Protein AF-A0A3P6TMT9-F1 (afdb_monomer_lite)

Radius of gyration: 19.04 Å; chains: 1; bounding box: 40×22×64 Å

Organism: Litomosoides sigmodontis (NCBI:txid42156)

Secondary structure (DSSP, 8-state):
----HHHHHHHHHHHHHHHHHTTHHHHHHHHHHHHHHH--S-HHHHHHHHHHHHHHHHHHHHHHHHHHTS--

InterPro domains:
  IPR003117 cAMP-dependent protein kinase regulatory subunit, dimerization-anchoring domain [PF02197] (22-59)
  IPR003117 cAMP-dependent protein kinase regulatory subunit, dimerization-anchoring domain [SM00394] (22-59)

pLDDT: mean 82.03, std 18.02, range [45.66, 97.12]

Sequence (72 aa):
MASGGNSEEAQLAQCQAYVQRHNIQQLVKEAIVSLCINKPENPILFLKEYFEKLYDQRSQACTLKFYTKIGD

Foldseek 3Di:
DDPPPPVVVVVVVVVVVVCVVVVVVVVVVVLVVVCVVVVDPDSVVSSVVVVVVVVVVVVVVVVVVVVVVVPD

Structure (mmCIF, N/CA/C/O backbone):
data_AF-A0A3P6TMT9-F1
#
_entry.id   AF-A0A3P6TMT9-F1
#
loop_
_atom_site.group_PDB
_atom_site.id
_atom_site.type_symbol
_atom_site.label_atom_id
_atom_site.label_alt_id
_atom_site.label_comp_id
_atom_site.label_asym_id
_atom_site.label_entity_id
_atom_site.label_seq_id
_atom_site.pdbx_PDB_ins_code
_atom_site.Cartn_x
_atom_site.Cartn_y
_atom_site.Cartn_z
_atom_site.occupancy
_atom_site.B_iso_or_equiv
_atom_site.auth_seq_id
_atom_site.auth_comp_id
_atom_site.auth_asym_id
_atom_site.auth_atom_id
_atom_site.pdbx_PDB_model_num
ATOM 1 N N . MET A 1 1 ? 24.400 1.599 -36.204 1.00 45.66 1 MET A N 1
ATOM 2 C CA . MET A 1 1 ? 23.408 0.748 -35.511 1.00 45.66 1 MET A CA 1
ATOM 3 C C . MET A 1 1 ? 23.110 1.380 -34.161 1.00 45.66 1 MET A C 1
ATOM 5 O O . MET A 1 1 ? 24.006 1.997 -33.601 1.00 45.66 1 MET A O 1
ATOM 9 N N . ALA A 1 2 ? 21.849 1.352 -33.739 1.00 47.34 2 ALA A N 1
ATOM 10 C CA . ALA A 1 2 ? 21.282 2.210 -32.704 1.00 47.34 2 ALA A CA 1
ATOM 11 C C . ALA A 1 2 ? 21.808 1.903 -31.288 1.00 47.34 2 ALA A C 1
ATOM 13 O O . ALA A 1 2 ? 21.441 0.896 -30.694 1.00 47.34 2 ALA A O 1
ATOM 14 N N . SER A 1 3 ? 22.601 2.815 -30.724 1.00 53.34 3 SER A N 1
ATOM 15 C CA . SER A 1 3 ? 22.924 2.848 -29.291 1.00 53.34 3 SER A CA 1
ATOM 16 C C . SER A 1 3 ? 21.931 3.762 -28.568 1.00 53.34 3 SER A C 1
ATOM 18 O O . SER A 1 3 ? 22.283 4.852 -28.134 1.00 53.34 3 SER A O 1
ATOM 20 N N . GLY A 1 4 ? 20.662 3.352 -28.528 1.00 52.19 4 GLY A N 1
ATOM 21 C CA . GLY A 1 4 ? 19.597 4.024 -27.766 1.00 52.19 4 GLY A CA 1
ATOM 22 C C . GLY A 1 4 ? 18.981 3.148 -26.668 1.00 52.19 4 GLY A C 1
ATOM 23 O O . GLY A 1 4 ? 18.573 3.676 -25.641 1.00 52.19 4 GLY A O 1
ATOM 24 N N . GLY A 1 5 ? 19.008 1.818 -26.832 1.00 53.59 5 GLY A N 1
ATOM 25 C CA . GLY A 1 5 ? 18.264 0.878 -25.976 1.00 53.59 5 GLY A CA 1
ATOM 26 C C . GLY A 1 5 ? 18.853 0.600 -24.586 1.00 53.59 5 GLY A C 1
ATOM 27 O O . GLY A 1 5 ? 18.157 0.117 -23.702 1.00 53.59 5 GLY A O 1
ATOM 28 N N . ASN A 1 6 ? 20.122 0.940 -24.330 1.00 60.09 6 ASN A N 1
ATOM 29 C CA . ASN A 1 6 ? 20.765 0.565 -23.061 1.00 60.09 6 ASN A CA 1
ATOM 30 C C . ASN A 1 6 ? 20.292 1.407 -21.858 1.00 60.09 6 ASN A C 1
ATOM 32 O O . ASN A 1 6 ? 20.377 0.960 -20.717 1.00 60.09 6 ASN A O 1
ATOM 36 N N . SER A 1 7 ? 19.803 2.629 -22.090 1.00 73.38 7 SER A N 1
ATOM 37 C CA . SER A 1 7 ? 19.358 3.517 -21.006 1.00 73.38 7 SER A CA 1
ATOM 38 C C . SER A 1 7 ? 17.935 3.218 -20.544 1.00 73.38 7 SER A C 1
ATOM 40 O O . SER A 1 7 ? 17.656 3.320 -19.353 1.00 73.38 7 SER A O 1
ATOM 42 N N . GLU A 1 8 ? 17.038 2.853 -21.458 1.00 77.75 8 GLU A N 1
ATOM 43 C CA . GLU A 1 8 ? 15.641 2.541 -21.135 1.00 77.75 8 GLU A CA 1
ATOM 44 C C . GLU A 1 8 ? 15.514 1.208 -20.388 1.00 77.75 8 GLU A C 1
ATOM 46 O O . GLU A 1 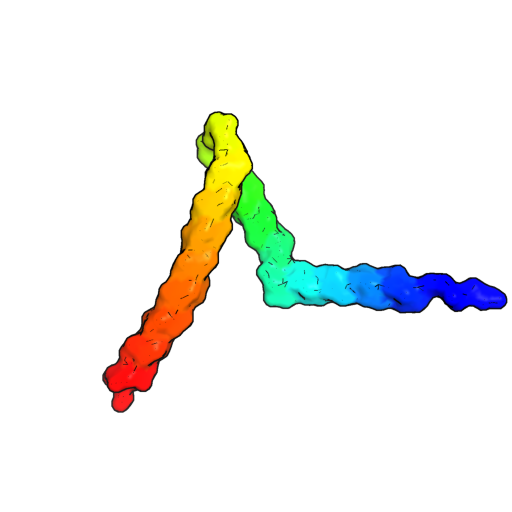8 ? 14.884 1.160 -19.333 1.00 77.75 8 GLU A O 1
ATOM 51 N N . GLU A 1 9 ? 16.199 0.154 -20.843 1.00 79.50 9 GLU A N 1
ATOM 52 C CA . GLU A 1 9 ? 16.209 -1.145 -20.157 1.00 79.50 9 GLU A CA 1
ATOM 53 C C . GLU A 1 9 ? 16.837 -1.049 -18.761 1.00 79.50 9 GLU A C 1
ATOM 55 O O . GLU A 1 9 ? 16.316 -1.622 -17.803 1.00 79.50 9 GLU A O 1
ATOM 60 N N . ALA A 1 10 ? 17.908 -0.263 -18.606 1.00 82.06 10 ALA A N 1
ATOM 61 C CA . ALA A 1 10 ? 18.524 -0.021 -17.304 1.00 82.06 10 ALA A CA 1
ATOM 62 C C . ALA A 1 10 ? 17.589 0.740 -16.348 1.00 82.06 10 ALA A C 1
ATOM 64 O O . ALA A 1 10 ? 17.510 0.404 -15.164 1.00 82.06 10 ALA A O 1
ATOM 65 N N . GLN A 1 11 ? 16.854 1.736 -16.852 1.00 87.44 11 GLN A N 1
ATOM 66 C CA . GLN A 1 11 ? 15.855 2.464 -16.065 1.00 87.44 11 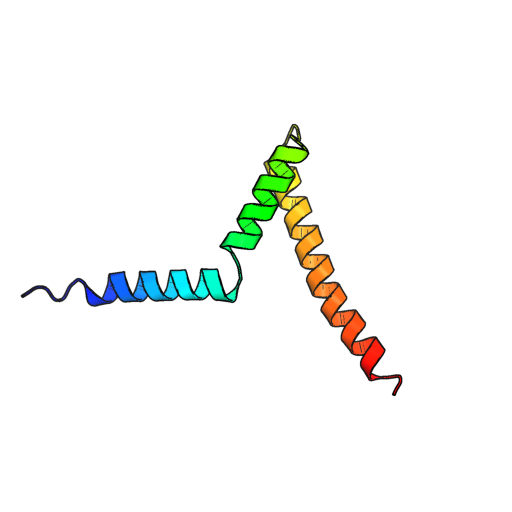GLN A CA 1
ATOM 67 C C . GLN A 1 11 ? 14.703 1.548 -15.638 1.00 87.44 11 GLN A C 1
ATOM 69 O O . GLN A 1 11 ? 14.334 1.539 -14.462 1.00 87.44 11 GLN A O 1
ATOM 74 N N . LEU A 1 12 ? 14.182 0.721 -16.550 1.00 89.31 12 LEU A N 1
ATOM 75 C CA . LEU A 1 12 ? 13.151 -0.270 -16.233 1.00 89.31 12 LEU A CA 1
ATOM 76 C C . LEU A 1 12 ? 13.627 -1.270 -15.176 1.00 89.31 12 LEU A C 1
ATOM 78 O O . LEU A 1 12 ? 12.903 -1.523 -14.211 1.00 89.31 12 LEU A O 1
ATOM 82 N N . ALA A 1 13 ? 14.849 -1.788 -15.305 1.00 91.25 13 ALA A N 1
ATOM 83 C CA . ALA A 1 13 ? 15.426 -2.712 -14.334 1.00 91.25 13 ALA A CA 1
ATOM 84 C C . ALA A 1 13 ? 15.549 -2.074 -12.939 1.00 91.25 13 ALA A C 1
ATOM 86 O O . ALA A 1 13 ? 15.199 -2.700 -11.937 1.00 91.25 13 ALA A O 1
ATOM 87 N N . GLN A 1 14 ? 15.980 -0.811 -12.856 1.00 91.25 14 GLN A N 1
ATOM 88 C CA . GLN A 1 14 ? 16.041 -0.071 -11.591 1.00 91.25 14 GLN A CA 1
ATOM 89 C C . GLN A 1 14 ? 14.655 0.161 -10.986 1.00 91.25 14 GLN A C 1
ATOM 91 O O . GLN A 1 14 ? 14.468 -0.055 -9.785 1.00 91.25 14 GLN A O 1
ATOM 96 N N . CYS A 1 15 ? 13.669 0.544 -11.801 1.00 92.81 15 CYS A N 1
ATOM 97 C CA . CYS A 1 15 ? 12.287 0.683 -11.353 1.00 92.81 15 CYS A CA 1
ATOM 98 C C . CYS A 1 15 ? 11.756 -0.636 -10.786 1.00 92.81 15 CYS A C 1
ATOM 100 O O . CYS A 1 15 ? 11.188 -0.660 -9.694 1.00 92.81 15 CYS A O 1
ATOM 102 N N . GLN A 1 16 ? 11.977 -1.745 -11.488 1.00 93.25 16 GLN A N 1
ATOM 103 C CA . GLN A 1 16 ? 11.505 -3.059 -11.069 1.00 93.25 16 GLN A CA 1
ATOM 104 C C . GLN A 1 16 ? 12.194 -3.521 -9.779 1.00 93.25 16 GLN A C 1
ATOM 106 O O . GLN A 1 16 ? 11.526 -4.006 -8.864 1.00 93.25 16 GLN A O 1
ATOM 111 N N . ALA A 1 17 ? 13.502 -3.286 -9.655 1.00 94.94 17 ALA A N 1
ATOM 112 C CA . ALA A 1 17 ? 14.258 -3.570 -8.440 1.00 94.94 17 ALA A CA 1
ATOM 113 C C . ALA A 1 17 ? 13.757 -2.746 -7.244 1.00 94.94 17 ALA A C 1
ATOM 115 O O . ALA A 1 17 ? 13.601 -3.289 -6.152 1.00 94.94 17 ALA A O 1
ATOM 116 N N . TYR A 1 18 ? 13.454 -1.459 -7.435 1.00 94.81 18 TYR A N 1
ATOM 117 C CA . TYR A 1 18 ? 12.897 -0.603 -6.385 1.00 94.81 18 TYR A CA 1
ATOM 118 C C . TYR A 1 18 ? 11.510 -1.082 -5.941 1.00 94.81 18 TYR A C 1
ATOM 120 O O . TYR A 1 18 ? 11.249 -1.242 -4.746 1.00 94.81 18 TYR A O 1
ATOM 128 N N . VAL A 1 19 ? 10.646 -1.396 -6.907 1.00 95.12 19 VAL A N 1
ATOM 129 C CA . VAL A 1 19 ? 9.307 -1.941 -6.664 1.00 95.12 19 VAL A CA 1
ATOM 130 C C . VAL A 1 19 ? 9.371 -3.238 -5.864 1.00 95.12 19 VAL A C 1
ATOM 132 O O . VAL A 1 19 ? 8.602 -3.398 -4.914 1.00 95.12 19 VAL A O 1
ATOM 135 N N . GLN A 1 20 ? 10.289 -4.144 -6.203 1.00 93.81 20 GLN A N 1
ATOM 136 C CA . GLN A 1 20 ? 10.469 -5.388 -5.459 1.00 93.81 20 GLN A CA 1
ATOM 137 C C . GLN A 1 20 ? 11.075 -5.156 -4.075 1.00 93.81 20 GLN A C 1
ATOM 139 O O . GLN A 1 20 ? 10.517 -5.632 -3.092 1.00 93.81 20 GLN A O 1
ATOM 144 N N . ARG A 1 21 ? 12.160 -4.380 -3.974 1.00 94.62 21 ARG A N 1
ATOM 145 C CA . ARG A 1 21 ? 12.866 -4.098 -2.713 1.00 94.62 21 ARG A CA 1
ATOM 146 C C . ARG A 1 21 ? 11.967 -3.468 -1.654 1.00 94.62 21 ARG A C 1
ATOM 148 O O . ARG A 1 21 ? 12.120 -3.758 -0.472 1.00 94.62 21 ARG A O 1
ATOM 155 N N . HIS A 1 22 ? 11.063 -2.587 -2.069 1.00 93.00 22 HIS A N 1
ATOM 156 C CA . HIS A 1 22 ? 10.139 -1.897 -1.170 1.00 93.00 22 HIS A CA 1
ATOM 157 C C . HIS A 1 22 ? 8.748 -2.549 -1.122 1.00 93.00 22 HIS A C 1
ATOM 159 O O . HIS A 1 22 ? 7.852 -2.015 -0.468 1.00 93.00 22 HIS A O 1
ATOM 165 N N . ASN A 1 23 ? 8.559 -3.694 -1.793 1.00 92.75 23 ASN A N 1
ATOM 166 C CA . ASN A 1 23 ? 7.280 -4.397 -1.923 1.00 92.75 23 ASN A CA 1
ATOM 167 C C . ASN A 1 23 ? 6.129 -3.472 -2.367 1.00 92.75 23 ASN A C 1
ATOM 169 O O . ASN A 1 23 ? 4.998 -3.599 -1.896 1.00 92.75 23 ASN A O 1
ATOM 173 N N . ILE A 1 24 ? 6.402 -2.540 -3.286 1.00 95.12 24 ILE A N 1
ATOM 174 C CA . ILE A 1 24 ? 5.461 -1.475 -3.669 1.00 95.12 24 ILE A CA 1
ATOM 175 C C . ILE A 1 24 ? 4.180 -2.055 -4.267 1.00 95.12 24 ILE A C 1
ATOM 177 O O . ILE A 1 24 ? 3.096 -1.563 -3.969 1.00 95.12 24 ILE A O 1
ATOM 181 N N . GLN A 1 25 ? 4.276 -3.134 -5.054 1.00 94.12 25 GLN A N 1
ATOM 182 C CA . GLN A 1 25 ? 3.080 -3.775 -5.614 1.00 94.12 25 GLN A CA 1
ATOM 183 C C . GLN A 1 25 ? 2.132 -4.272 -4.523 1.00 94.12 25 GLN A C 1
ATOM 185 O O . GLN A 1 25 ? 0.929 -4.039 -4.609 1.00 94.12 25 GLN A O 1
ATOM 190 N N . GLN A 1 26 ? 2.669 -4.926 -3.488 1.00 93.38 26 GLN A N 1
ATOM 191 C CA . GLN A 1 26 ? 1.860 -5.421 -2.378 1.00 93.38 26 GLN A CA 1
ATOM 192 C C . GLN A 1 26 ? 1.279 -4.254 -1.576 1.00 93.38 26 GLN A C 1
ATOM 194 O O . GLN A 1 26 ? 0.080 -4.237 -1.318 1.00 93.38 26 GLN A O 1
ATOM 199 N N . LEU A 1 27 ? 2.100 -3.245 -1.273 1.00 94.75 27 LEU A N 1
ATOM 200 C CA . LEU A 1 27 ? 1.687 -2.040 -0.554 1.00 94.75 27 LEU A CA 1
ATOM 201 C C . LEU A 1 27 ? 0.490 -1.345 -1.227 1.00 94.75 27 LEU A C 1
ATOM 203 O O . LEU A 1 27 ? -0.511 -1.047 -0.577 1.00 94.75 27 LEU A O 1
ATOM 207 N N . VAL A 1 28 ? 0.577 -1.107 -2.538 1.00 95.25 28 VAL A N 1
ATOM 208 C CA . VAL A 1 28 ? -0.494 -0.456 -3.307 1.00 95.25 28 VAL A CA 1
ATOM 209 C C . VAL A 1 28 ? -1.715 -1.368 -3.424 1.00 95.25 28 VAL A C 1
ATOM 211 O O . VAL A 1 28 ? -2.843 -0.898 -3.290 1.00 95.25 28 VAL A O 1
ATOM 214 N N . LYS A 1 29 ? -1.515 -2.677 -3.621 1.00 96.06 29 LYS A N 1
ATOM 215 C CA . LYS A 1 29 ? -2.611 -3.651 -3.672 1.00 96.06 29 LYS A CA 1
ATOM 216 C C . LYS A 1 29 ? -3.426 -3.645 -2.381 1.00 96.06 29 LYS A C 1
ATOM 218 O O . LYS A 1 29 ? -4.650 -3.592 -2.450 1.00 96.06 29 LYS A O 1
ATOM 223 N N . GLU A 1 30 ? -2.779 -3.677 -1.220 1.00 95.50 30 GLU A N 1
ATOM 224 C CA . GLU A 1 30 ? -3.472 -3.665 0.074 1.00 95.50 30 GLU A CA 1
ATOM 225 C C . GLU A 1 30 ? -4.201 -2.345 0.326 1.00 95.50 30 GLU A C 1
ATOM 227 O O . GLU A 1 30 ? -5.345 -2.363 0.783 1.00 95.50 30 GLU A O 1
ATOM 232 N N . ALA A 1 31 ? -3.598 -1.216 -0.055 1.00 95.25 31 ALA A N 1
ATOM 233 C CA . ALA A 1 31 ? -4.250 0.088 0.005 1.00 95.25 31 ALA A CA 1
ATOM 234 C C . ALA A 1 31 ? -5.539 0.126 -0.839 1.00 95.25 31 ALA A C 1
ATOM 236 O O . ALA A 1 31 ? -6.583 0.559 -0.349 1.00 95.25 31 ALA A O 1
ATOM 237 N N . ILE A 1 32 ? -5.497 -0.391 -2.074 1.00 95.81 32 ILE A N 1
ATOM 238 C CA . ILE A 1 32 ? -6.669 -0.475 -2.961 1.00 95.81 32 ILE A CA 1
ATOM 239 C C . ILE A 1 32 ? -7.724 -1.421 -2.383 1.00 95.81 32 ILE A C 1
ATOM 241 O O . ILE A 1 32 ? -8.893 -1.053 -2.318 1.00 95.81 32 ILE A O 1
ATOM 245 N N . VAL A 1 33 ? -7.335 -2.618 -1.933 1.00 97.12 33 VAL A N 1
ATOM 246 C CA . VAL A 1 33 ? -8.266 -3.587 -1.329 1.00 97.12 33 VAL A CA 1
ATOM 247 C C . VAL A 1 33 ? -8.967 -2.970 -0.119 1.00 97.12 33 VAL A C 1
ATOM 249 O O . VAL A 1 33 ? -10.191 -3.024 -0.029 1.00 97.12 33 VAL A O 1
ATOM 252 N N . SER A 1 34 ? -8.214 -2.325 0.772 1.00 95.25 34 SER A N 1
ATOM 253 C CA . SER A 1 34 ? -8.750 -1.659 1.959 1.00 95.25 34 SER A CA 1
ATOM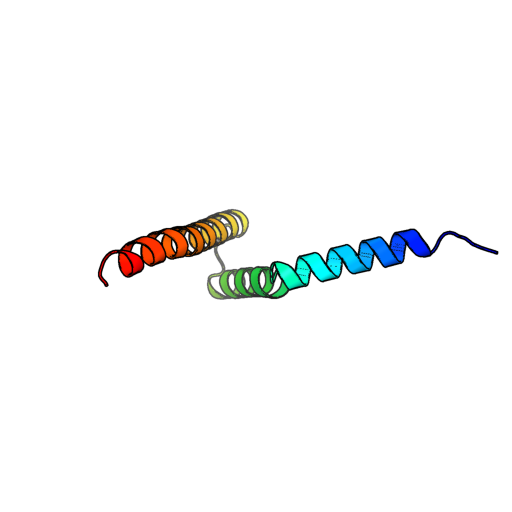 254 C C . SER A 1 34 ? -9.720 -0.531 1.593 1.00 95.25 34 SER A C 1
ATOM 256 O O . SER A 1 34 ? -10.813 -0.444 2.155 1.00 95.25 34 SER A O 1
ATOM 258 N N . LEU A 1 35 ? -9.382 0.285 0.591 1.00 96.00 35 LEU A N 1
ATOM 259 C CA . LEU A 1 35 ? -10.261 1.334 0.073 1.00 96.00 35 LEU A CA 1
ATOM 260 C C . LEU A 1 35 ? -11.553 0.748 -0.513 1.00 96.00 35 LEU A C 1
ATOM 262 O O . LEU A 1 35 ? -12.639 1.242 -0.217 1.00 96.00 35 LEU A O 1
ATOM 266 N N . CYS A 1 36 ? -11.465 -0.329 -1.295 1.00 96.44 36 CYS A N 1
ATOM 267 C CA . CYS A 1 36 ? -12.625 -0.993 -1.894 1.00 96.44 36 CYS A CA 1
ATOM 268 C C . CYS A 1 36 ? -13.533 -1.686 -0.867 1.00 96.44 36 CYS A C 1
ATOM 270 O O . CYS A 1 36 ? -14.735 -1.798 -1.114 1.00 96.44 36 CYS A O 1
ATOM 272 N N . ILE A 1 37 ? -12.982 -2.147 0.258 1.00 96.94 37 ILE A N 1
ATOM 273 C CA . ILE A 1 37 ? -13.751 -2.718 1.372 1.00 96.94 37 ILE A CA 1
ATOM 274 C C . ILE A 1 37 ? -14.498 -1.611 2.121 1.00 96.94 37 ILE A C 1
ATOM 276 O O . ILE A 1 37 ? -15.697 -1.734 2.352 1.00 96.94 37 ILE A O 1
ATOM 280 N N . ASN A 1 38 ? -13.804 -0.527 2.479 1.00 95.81 38 ASN A N 1
ATOM 281 C CA . ASN A 1 38 ? -14.366 0.525 3.328 1.00 95.81 38 ASN A CA 1
ATOM 282 C C . ASN A 1 38 ? -15.239 1.530 2.563 1.00 95.81 38 ASN A C 1
ATOM 284 O O . ASN A 1 38 ? -16.085 2.168 3.178 1.00 95.81 38 ASN A O 1
ATOM 288 N N . LYS A 1 39 ? -15.032 1.684 1.245 1.00 95.50 39 LYS A N 1
ATOM 289 C CA . LYS A 1 39 ? -15.722 2.648 0.363 1.00 95.50 39 LYS A CA 1
ATOM 290 C C . LYS A 1 39 ? -15.966 4.013 1.035 1.00 95.50 39 LYS A C 1
ATOM 292 O O . LYS A 1 39 ? -17.111 4.456 1.116 1.00 95.50 39 LYS A O 1
ATOM 297 N N . PRO A 1 40 ? -14.911 4.671 1.545 1.00 96.00 40 PRO A N 1
ATOM 298 C CA . PRO A 1 40 ? -15.056 5.961 2.203 1.00 96.00 40 PRO A CA 1
ATOM 299 C C . PRO A 1 40 ? -15.525 7.027 1.205 1.00 96.00 40 PRO A C 1
ATOM 301 O O . PRO A 1 40 ? -15.206 6.963 0.019 1.00 96.00 40 PRO A O 1
ATOM 304 N N . GLU A 1 41 ? -16.213 8.053 1.703 1.00 97.12 41 GLU A N 1
ATOM 305 C CA . GLU A 1 41 ? -16.644 9.195 0.886 1.00 97.12 41 GLU A CA 1
ATOM 306 C C . GLU A 1 41 ? -15.449 9.997 0.341 1.00 97.12 41 GLU A C 1
ATOM 308 O O . GLU A 1 41 ? -15.484 10.501 -0.780 1.00 97.12 41 GLU A O 1
ATOM 313 N N . ASN A 1 42 ? -14.348 10.047 1.103 1.00 96.19 42 ASN A N 1
ATOM 314 C CA . ASN A 1 42 ? -13.094 10.672 0.689 1.00 96.19 42 ASN A CA 1
ATOM 315 C C . ASN A 1 42 ? -11.951 9.636 0.580 1.00 96.19 42 ASN A C 1
ATOM 317 O O . ASN A 1 42 ? -11.278 9.349 1.577 1.00 96.19 42 ASN A O 1
ATOM 321 N N . PRO A 1 43 ? -11.686 9.082 -0.619 1.00 95.81 43 PRO A N 1
ATOM 322 C CA . PRO A 1 43 ? -10.639 8.078 -0.824 1.00 95.81 43 PRO A CA 1
ATOM 323 C C . PRO A 1 43 ? -9.219 8.615 -0.602 1.00 95.81 43 PRO A C 1
ATOM 325 O O . PRO A 1 43 ? -8.342 7.864 -0.179 1.00 95.81 43 PRO A O 1
ATOM 328 N N . ILE A 1 44 ? -8.979 9.907 -0.857 1.00 96.38 44 ILE A N 1
ATOM 329 C CA . ILE A 1 44 ? -7.654 10.523 -0.687 1.00 96.38 44 ILE A CA 1
ATOM 330 C C . ILE A 1 44 ? -7.298 10.604 0.798 1.00 96.38 44 ILE A C 1
ATOM 332 O O . ILE A 1 44 ? -6.193 10.222 1.186 1.00 96.38 44 ILE A O 1
ATOM 336 N N . LEU A 1 45 ? -8.239 11.062 1.631 1.00 95.94 45 LEU A N 1
ATOM 337 C CA . LEU A 1 45 ? -8.033 11.147 3.078 1.00 95.94 45 LEU A CA 1
ATOM 338 C C . LEU A 1 45 ? -7.777 9.760 3.680 1.00 95.94 45 LEU A C 1
ATOM 340 O O . LEU A 1 45 ? -6.815 9.586 4.422 1.00 95.94 45 LEU A O 1
ATOM 344 N N . PHE A 1 46 ? -8.565 8.761 3.276 1.00 97.00 46 PHE A N 1
ATOM 345 C CA . PHE A 1 46 ? -8.380 7.385 3.731 1.00 97.00 46 PHE A CA 1
ATOM 346 C C . PHE A 1 46 ? -6.990 6.833 3.396 1.00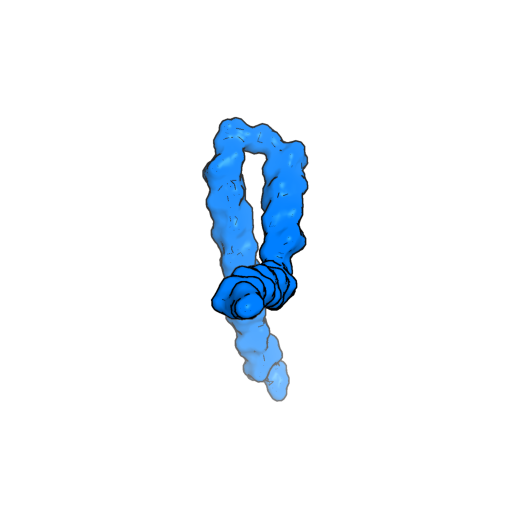 97.00 46 PHE A C 1
ATOM 348 O O . PHE A 1 46 ? -6.344 6.230 4.250 1.00 97.00 46 PHE A O 1
ATOM 355 N N . LEU A 1 47 ? -6.508 7.041 2.164 1.00 96.19 47 LEU A N 1
ATOM 356 C CA . LEU A 1 47 ? -5.178 6.581 1.760 1.00 96.19 47 LEU A CA 1
ATOM 357 C C . LEU A 1 47 ? -4.072 7.266 2.562 1.00 96.19 47 LEU A C 1
ATOM 359 O O . LEU A 1 47 ? -3.128 6.591 2.973 1.00 96.19 47 LEU A O 1
ATOM 363 N N . LYS A 1 48 ? -4.198 8.573 2.824 1.00 95.69 48 LYS A N 1
ATOM 364 C CA . LYS A 1 48 ? -3.258 9.304 3.680 1.00 95.69 48 LYS A CA 1
ATOM 365 C C . LYS A 1 48 ? -3.161 8.642 5.060 1.00 95.69 48 LYS A C 1
ATOM 367 O O . LYS A 1 48 ? -2.073 8.236 5.459 1.00 95.69 48 LYS A O 1
ATOM 372 N N . GLU A 1 49 ? -4.294 8.458 5.735 1.00 95.75 49 GLU A N 1
ATOM 373 C CA . GLU A 1 49 ? -4.334 7.854 7.073 1.00 95.75 49 GLU A CA 1
ATOM 374 C C . GLU A 1 49 ? -3.860 6.393 7.074 1.00 95.75 49 GLU A C 1
ATOM 376 O O . GLU A 1 49 ? -3.213 5.939 8.019 1.00 95.75 49 GLU A O 1
ATOM 381 N N . TYR A 1 50 ? -4.172 5.634 6.020 1.00 95.12 50 TYR A N 1
ATOM 382 C CA . TYR A 1 50 ? -3.723 4.254 5.859 1.00 95.12 50 TYR A CA 1
ATOM 383 C C . TYR A 1 50 ? -2.192 4.170 5.798 1.00 95.12 50 TYR A C 1
ATOM 385 O O . TYR A 1 50 ? -1.588 3.367 6.514 1.00 95.12 50 TYR A O 1
ATOM 393 N N . PHE A 1 51 ? -1.548 5.023 4.996 1.00 94.75 51 PHE A N 1
ATOM 394 C CA . PHE A 1 51 ? -0.089 5.054 4.900 1.00 94.75 51 PHE A CA 1
ATOM 395 C C . PHE A 1 51 ? 0.582 5.632 6.153 1.00 94.75 51 PHE A C 1
ATOM 397 O O . PHE A 1 51 ? 1.633 5.119 6.537 1.00 94.75 51 PHE A O 1
ATOM 404 N N . GLU A 1 52 ? -0.023 6.615 6.830 1.00 94.31 52 GLU A N 1
ATOM 405 C CA . GLU A 1 52 ? 0.451 7.107 8.136 1.00 94.31 52 GLU 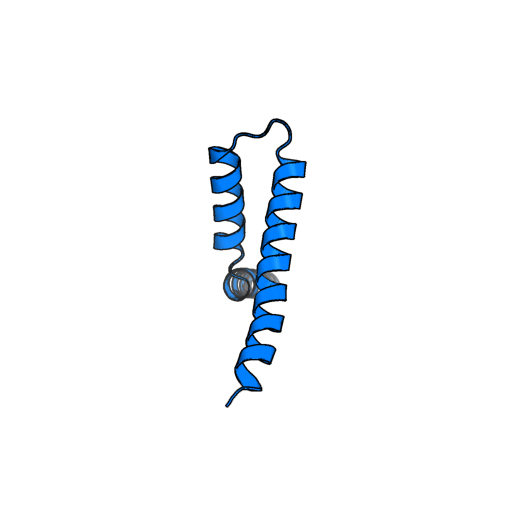A CA 1
ATOM 406 C C . GLU A 1 52 ? 0.458 5.976 9.179 1.00 94.31 52 GLU A C 1
ATOM 408 O O . GLU A 1 52 ? 1.488 5.702 9.793 1.00 94.31 52 GLU A O 1
ATOM 413 N N . LYS A 1 53 ? -0.637 5.212 9.294 1.00 92.06 53 LYS A N 1
ATOM 414 C CA . LYS A 1 53 ? -0.706 4.050 10.200 1.00 92.06 53 LYS A CA 1
ATOM 415 C C . LYS A 1 53 ? 0.335 2.981 9.867 1.00 92.06 53 LYS A C 1
ATOM 417 O O . LYS A 1 53 ? 0.930 2.406 10.777 1.00 92.06 53 LYS A O 1
ATOM 422 N N . LEU A 1 54 ? 0.558 2.691 8.584 1.00 90.75 54 LEU A N 1
ATOM 423 C CA . LEU A 1 54 ? 1.589 1.739 8.157 1.00 90.75 54 LEU A CA 1
ATOM 424 C C . LEU A 1 54 ? 3.003 2.223 8.502 1.00 90.75 54 LEU A C 1
ATOM 426 O O . LEU A 1 54 ? 3.846 1.417 8.907 1.00 90.75 54 LEU A O 1
ATOM 430 N N . TYR A 1 55 ? 3.267 3.521 8.345 1.00 89.00 55 TYR A N 1
ATOM 431 C CA . TYR A 1 55 ? 4.5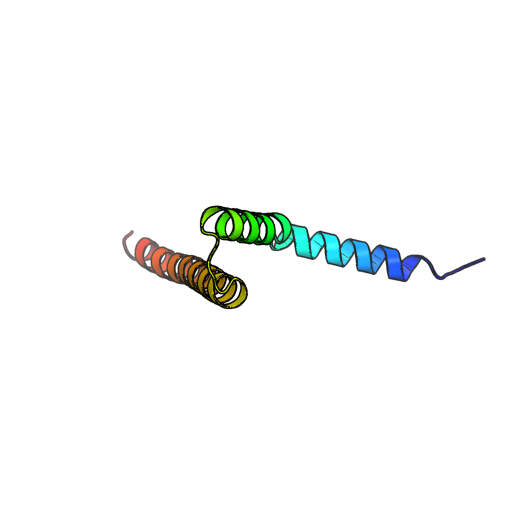35 4.135 8.721 1.00 89.00 55 TYR A CA 1
ATOM 432 C C . TYR A 1 55 ? 4.776 4.032 10.230 1.00 89.00 55 TYR A C 1
ATOM 434 O O . TYR A 1 55 ? 5.846 3.584 10.651 1.00 89.00 55 TYR A O 1
ATOM 442 N N . ASP A 1 56 ? 3.770 4.347 11.043 1.00 89.25 56 ASP A N 1
ATOM 443 C CA . ASP A 1 56 ? 3.862 4.262 12.499 1.00 89.25 56 ASP A CA 1
ATOM 444 C C . ASP A 1 56 ? 4.075 2.828 12.980 1.00 89.25 56 ASP A C 1
ATOM 446 O O . ASP A 1 56 ? 4.914 2.597 13.845 1.00 89.25 56 ASP A O 1
ATOM 450 N N . GLN A 1 57 ? 3.389 1.842 12.396 1.00 85.50 57 GLN A N 1
ATOM 451 C CA . GLN A 1 57 ? 3.587 0.427 12.737 1.00 85.50 57 GLN A CA 1
ATOM 452 C C . GLN A 1 57 ? 5.014 -0.042 12.432 1.00 85.50 57 GLN A C 1
ATOM 454 O O . GLN A 1 57 ? 5.637 -0.723 13.249 1.00 85.50 57 GLN A O 1
ATOM 459 N N . ARG A 1 58 ? 5.567 0.345 11.275 1.00 80.19 58 ARG A N 1
ATOM 460 C CA . ARG A 1 58 ? 6.956 0.018 10.910 1.00 80.19 58 ARG A CA 1
ATOM 461 C C . ARG A 1 58 ? 7.971 0.745 11.791 1.00 80.19 58 ARG A C 1
ATOM 463 O O . ARG A 1 58 ? 9.008 0.167 12.113 1.00 80.19 58 ARG A O 1
ATOM 470 N N . SER A 1 59 ? 7.664 1.969 12.208 1.00 74.50 59 SER A N 1
ATOM 471 C CA . SER A 1 59 ? 8.518 2.771 13.089 1.00 74.50 59 SER A CA 1
ATOM 472 C C . SER A 1 59 ? 8.503 2.241 14.526 1.00 74.50 59 SER A C 1
ATOM 474 O O . SER A 1 59 ? 9.559 2.061 15.127 1.00 74.50 59 SER A O 1
ATOM 476 N N . GLN A 1 60 ? 7.332 1.871 15.048 1.00 60.44 60 GLN A N 1
ATOM 477 C CA . GLN A 1 60 ? 7.166 1.263 16.373 1.00 60.44 60 GLN A CA 1
ATOM 478 C C . GLN A 1 60 ? 7.775 -0.141 16.461 1.00 60.44 60 GLN A C 1
ATOM 480 O O . GLN A 1 60 ? 8.349 -0.501 17.489 1.00 60.44 60 GLN A O 1
ATOM 485 N N . ALA A 1 61 ? 7.731 -0.921 15.376 1.00 59.06 61 ALA A N 1
ATOM 486 C CA . ALA A 1 61 ? 8.443 -2.196 15.295 1.00 59.06 61 ALA A CA 1
ATOM 487 C C . ALA A 1 61 ? 9.969 -2.028 15.425 1.00 59.06 61 ALA A C 1
ATOM 489 O O . ALA A 1 61 ? 10.650 -2.945 15.885 1.00 59.06 61 ALA A O 1
ATOM 490 N N . CYS A 1 62 ? 10.514 -0.865 15.051 1.00 55.19 62 CYS A N 1
ATOM 491 C CA . CYS A 1 62 ? 11.917 -0.540 15.283 1.00 55.19 62 CYS A CA 1
ATOM 492 C C . CYS A 1 62 ? 12.175 -0.299 16.781 1.00 55.19 62 CYS A C 1
ATOM 494 O O . CYS A 1 62 ? 13.112 -0.869 17.332 1.00 55.19 62 CYS A O 1
ATOM 496 N N . THR A 1 63 ? 11.298 0.441 17.470 1.00 54.72 63 THR A N 1
ATOM 497 C CA . THR A 1 63 ? 11.421 0.763 18.905 1.00 54.72 63 THR A CA 1
ATOM 498 C C . THR A 1 63 ? 11.236 -0.451 19.822 1.00 54.72 63 THR A C 1
ATOM 500 O O . THR A 1 63 ? 11.987 -0.604 20.785 1.00 54.72 63 THR A O 1
ATOM 503 N N . LEU A 1 64 ? 10.296 -1.359 19.523 1.00 53.62 64 LEU A N 1
ATOM 504 C CA . LEU A 1 64 ? 10.093 -2.572 20.332 1.00 53.62 64 LEU A CA 1
ATOM 505 C C . LEU A 1 64 ? 11.302 -3.517 20.286 1.00 53.62 64 LEU A C 1
ATOM 507 O O . LEU A 1 64 ? 11.654 -4.104 21.307 1.00 53.62 64 LEU A O 1
ATOM 511 N N . LYS A 1 65 ? 11.980 -3.631 19.134 1.00 51.88 65 LYS A N 1
ATOM 512 C CA . LYS A 1 65 ? 13.179 -4.478 19.004 1.00 51.88 65 LYS A CA 1
ATOM 513 C C . LYS A 1 65 ? 14.340 -4.014 19.886 1.00 51.88 65 LYS A C 1
ATOM 515 O O . LYS A 1 65 ? 15.135 -4.852 20.301 1.00 51.88 65 LYS A O 1
ATOM 520 N N . PHE A 1 66 ? 14.438 -2.718 20.188 1.00 53.38 66 PHE A N 1
ATOM 521 C CA . PHE A 1 66 ? 15.432 -2.213 21.139 1.00 53.38 66 PHE A CA 1
ATOM 522 C C . PHE A 1 66 ? 15.100 -2.612 22.579 1.00 53.38 66 PHE A C 1
ATOM 524 O O . PHE A 1 66 ? 15.999 -3.018 23.311 1.00 53.38 66 PHE A O 1
ATOM 531 N N . TYR A 1 67 ? 13.825 -2.577 22.973 1.00 49.16 67 TYR A N 1
ATOM 532 C CA . TYR A 1 67 ? 13.411 -2.970 24.323 1.00 49.16 67 TYR A CA 1
ATOM 533 C C . TYR A 1 67 ? 13.593 -4.469 24.599 1.00 49.16 67 TYR A C 1
ATOM 535 O O . TYR A 1 67 ? 13.996 -4.833 25.698 1.00 49.16 67 TYR A O 1
ATOM 543 N N . THR A 1 68 ? 13.376 -5.348 23.615 1.00 51.97 68 THR A N 1
ATOM 544 C CA . THR A 1 68 ? 13.598 -6.797 23.800 1.00 51.97 68 THR A CA 1
ATOM 545 C C . THR A 1 68 ? 15.082 -7.180 23.854 1.00 51.97 68 THR A C 1
ATOM 547 O O . THR A 1 68 ? 15.411 -8.258 24.327 1.00 51.97 68 THR A O 1
ATOM 550 N N . LYS A 1 69 ? 15.996 -6.320 23.387 1.00 51.09 69 LYS A N 1
ATOM 551 C CA . LYS A 1 69 ? 17.444 -6.599 23.352 1.00 51.09 69 LYS A CA 1
ATOM 552 C C . LYS A 1 69 ? 18.222 -6.179 24.604 1.00 51.09 69 LYS A C 1
ATOM 554 O O . LYS A 1 69 ? 19.403 -6.489 24.673 1.00 51.09 69 LYS A O 1
ATOM 559 N N . ILE A 1 70 ? 17.602 -5.456 25.540 1.00 58.41 70 ILE A N 1
ATOM 560 C CA . ILE A 1 70 ? 18.241 -5.003 26.796 1.00 58.41 70 ILE A CA 1
ATOM 561 C C . ILE A 1 70 ? 17.860 -5.901 27.996 1.00 58.41 70 ILE A C 1
ATOM 563 O O . ILE A 1 70 ? 18.412 -5.750 29.079 1.00 58.41 70 ILE A O 1
ATOM 567 N N . GLY A 1 71 ? 16.928 -6.842 27.815 1.00 55.81 71 GLY A N 1
ATOM 568 C CA . GLY A 1 71 ? 16.414 -7.717 28.878 1.00 55.81 71 GLY A CA 1
ATOM 569 C C . GLY A 1 71 ? 16.971 -9.147 28.912 1.00 55.81 71 GLY A C 1
ATOM 570 O O . GLY A 1 71 ? 16.348 -9.979 29.566 1.00 55.81 71 GLY A O 1
ATOM 571 N N . ASP A 1 72 ? 18.073 -9.428 28.212 1.00 46.41 72 ASP A N 1
ATOM 572 C CA . ASP A 1 72 ? 18.838 -10.693 28.240 1.00 46.41 72 ASP A CA 1
ATOM 573 C C . ASP A 1 72 ? 20.318 -10.343 28.476 1.00 46.41 72 ASP A C 1
ATOM 575 O O . ASP A 1 72 ? 20.975 -11.007 29.308 1.00 46.41 72 ASP A O 1
#